Protein AF-A0A972WBD7-F1 (afdb_monomer)

Mean predicted aligned error: 11.57 Å

Structure (mmCIF, N/CA/C/O backbone):
data_AF-A0A972WBD7-F1
#
_entry.id   AF-A0A972WBD7-F1
#
loop_
_atom_site.group_PDB
_atom_site.id
_atom_site.type_symbol
_atom_site.label_atom_id
_atom_site.label_alt_id
_atom_site.label_comp_id
_atom_site.label_asym_id
_atom_site.label_entity_id
_atom_site.label_seq_id
_atom_site.pdbx_PDB_ins_code
_atom_site.Cartn_x
_atom_site.Cartn_y
_atom_site.Cartn_z
_atom_site.occupancy
_atom_site.B_iso_or_equiv
_atom_site.auth_seq_id
_atom_site.auth_comp_id
_atom_site.auth_asym_id
_atom_site.auth_atom_id
_atom_site.pdbx_PDB_model_num
ATOM 1 N N . MET A 1 1 ? -17.593 -68.466 -21.573 1.00 44.25 1 MET A N 1
ATOM 2 C CA . MET A 1 1 ? -18.290 -68.801 -20.316 1.00 44.25 1 MET A CA 1
ATOM 3 C C . MET A 1 1 ? -17.323 -68.584 -19.169 1.00 44.25 1 MET A C 1
ATOM 5 O O . MET A 1 1 ? -16.475 -69.438 -18.996 1.00 44.25 1 MET A O 1
ATOM 9 N N . THR A 1 2 ? -17.453 -67.473 -18.441 1.00 41.34 2 THR A N 1
ATOM 10 C CA . THR A 1 2 ? -17.248 -67.414 -16.982 1.00 41.34 2 THR A CA 1
ATOM 11 C C . THR A 1 2 ? -18.080 -66.230 -16.497 1.00 41.34 2 THR A C 1
ATOM 13 O O . THR A 1 2 ? -17.797 -65.086 -16.843 1.00 41.34 2 THR A O 1
ATOM 16 N N . GLN A 1 3 ? -19.178 -66.528 -15.808 1.00 42.25 3 GLN A N 1
ATOM 17 C CA . GLN A 1 3 ? -20.002 -65.556 -15.098 1.00 42.25 3 GLN A CA 1
ATOM 18 C C . GLN A 1 3 ? -19.322 -65.232 -13.765 1.00 42.25 3 GLN A C 1
ATOM 20 O O . GLN A 1 3 ? -18.952 -66.155 -13.048 1.00 42.25 3 GLN A O 1
ATOM 25 N N . HIS A 1 4 ? -19.247 -63.952 -13.405 1.00 43.34 4 HIS A N 1
ATOM 26 C CA . HIS A 1 4 ? -19.221 -63.528 -12.006 1.00 43.34 4 HIS A CA 1
ATOM 27 C C . HIS A 1 4 ? -20.187 -62.351 -11.827 1.00 43.34 4 HIS A C 1
ATOM 29 O O . HIS A 1 4 ? -19.895 -61.206 -12.151 1.00 43.34 4 HIS A O 1
ATOM 35 N N . GLN A 1 5 ? -21.383 -62.707 -11.361 1.00 42.31 5 GLN A N 1
ATOM 36 C CA . GLN A 1 5 ? -22.258 -61.912 -10.493 1.00 42.31 5 GLN A CA 1
ATOM 37 C C . GLN A 1 5 ? -21.513 -61.809 -9.142 1.00 42.31 5 GLN A C 1
ATOM 39 O O . GLN A 1 5 ? -20.904 -62.797 -8.737 1.00 42.31 5 GLN A O 1
ATOM 44 N N . THR A 1 6 ? -21.352 -60.674 -8.464 1.00 38.12 6 THR A N 1
ATOM 45 C CA . THR A 1 6 ? -22.307 -59.854 -7.684 1.00 38.12 6 THR A CA 1
ATOM 46 C C . THR A 1 6 ? -21.379 -58.858 -6.945 1.00 38.12 6 THR A C 1
ATOM 48 O O . THR A 1 6 ? -20.263 -59.242 -6.613 1.00 38.12 6 THR A O 1
ATOM 51 N N . GLU A 1 7 ? -21.672 -57.569 -6.768 1.00 36.94 7 GLU A N 1
ATOM 52 C CA . GLU A 1 7 ? -22.294 -57.068 -5.534 1.00 36.94 7 GLU A CA 1
ATOM 53 C C . GLU A 1 7 ? -22.587 -55.564 -5.664 1.00 36.94 7 GLU A C 1
ATOM 55 O O . GLU A 1 7 ? -21.725 -54.759 -6.017 1.00 36.94 7 GLU A O 1
ATOM 60 N N . PHE A 1 8 ? -23.843 -55.208 -5.408 1.00 35.88 8 PHE A N 1
ATOM 61 C CA . PHE A 1 8 ? -24.352 -53.847 -5.309 1.00 35.88 8 PHE A CA 1
ATOM 62 C C . PHE A 1 8 ? -24.273 -53.446 -3.835 1.00 35.88 8 PHE A C 1
ATOM 64 O O . PHE A 1 8 ? -24.864 -54.124 -2.995 1.00 35.88 8 PHE A O 1
ATOM 71 N N . LYS A 1 9 ? -23.567 -52.359 -3.513 1.00 41.53 9 LYS A N 1
ATOM 72 C CA . LYS A 1 9 ? -23.542 -51.784 -2.163 1.00 41.53 9 LYS A CA 1
ATOM 73 C C . LYS A 1 9 ? -24.051 -50.340 -2.242 1.00 41.53 9 LYS A C 1
ATOM 75 O O . LYS A 1 9 ? -23.391 -49.527 -2.887 1.00 41.53 9 LYS A O 1
ATOM 80 N N . PRO A 1 10 ? -25.218 -50.010 -1.663 1.00 48.84 10 PRO A N 1
ATOM 81 C CA . PRO A 1 10 ? -25.678 -48.637 -1.565 1.00 48.84 10 PRO A CA 1
ATOM 82 C C . PRO A 1 10 ? -25.200 -48.067 -0.231 1.00 48.84 10 PRO A C 1
ATOM 84 O O . PRO A 1 10 ? -25.559 -48.585 0.823 1.00 48.84 10 PRO A O 1
ATOM 87 N N . GLU A 1 11 ? -24.413 -47.001 -0.262 1.00 41.69 11 GLU A N 1
ATOM 88 C CA . GLU A 1 11 ? -24.203 -46.172 0.922 1.00 41.69 11 GLU A CA 1
ATOM 89 C C . GLU A 1 11 ? -24.468 -44.718 0.525 1.00 41.69 11 GLU A C 1
ATOM 91 O O . GLU A 1 11 ? -23.654 -44.048 -0.108 1.00 41.69 11 GLU A O 1
ATOM 96 N N . ASP A 1 12 ? -25.690 -44.287 0.853 1.00 47.59 12 ASP A N 1
ATOM 97 C CA . ASP A 1 12 ? -26.100 -42.894 0.993 1.00 47.59 12 ASP A CA 1
ATOM 98 C C . ASP A 1 12 ? -25.195 -42.221 2.039 1.00 47.59 12 ASP A C 1
ATOM 100 O O . ASP A 1 12 ? -25.548 -42.097 3.212 1.00 47.59 12 ASP A O 1
ATOM 104 N N . GLU A 1 13 ? -24.025 -41.742 1.629 1.00 38.56 13 GLU A N 1
ATOM 105 C CA . GLU A 1 13 ? -23.391 -40.636 2.333 1.00 38.56 13 GLU A CA 1
ATOM 106 C C . GLU A 1 13 ? -23.961 -39.347 1.756 1.00 38.56 13 GLU A C 1
ATOM 108 O O . GLU A 1 13 ? -23.451 -38.762 0.798 1.00 38.56 13 GLU A O 1
ATOM 113 N N . LYS A 1 14 ? -25.053 -38.886 2.377 1.00 42.69 14 LYS A N 1
ATOM 114 C CA . LYS A 1 14 ? -25.378 -37.464 2.374 1.00 42.69 14 LYS A CA 1
ATOM 115 C C . LYS A 1 14 ? -24.150 -36.744 2.913 1.00 42.69 14 LYS A C 1
ATOM 117 O O . LYS A 1 14 ? -23.955 -36.670 4.125 1.00 42.69 14 LYS A O 1
ATOM 122 N N . GLN A 1 15 ? -23.329 -36.239 1.998 1.00 39.22 15 GLN A N 1
ATOM 123 C CA . GLN A 1 15 ? -22.343 -35.217 2.286 1.00 39.22 15 GLN A CA 1
ATOM 124 C C . GLN A 1 15 ? -23.125 -34.078 2.920 1.00 39.22 15 GLN A C 1
ATOM 126 O O . GLN A 1 15 ? -23.837 -33.339 2.243 1.00 39.22 15 GLN A O 1
ATOM 131 N N . GLY A 1 16 ? -23.084 -34.022 4.251 1.00 36.12 16 GLY A N 1
ATOM 132 C CA . GLY A 1 16 ? -23.535 -32.863 4.982 1.00 36.12 16 GLY A CA 1
ATOM 133 C C . GLY A 1 16 ? -22.770 -31.700 4.389 1.00 36.12 16 GLY A C 1
ATOM 134 O O . GLY A 1 16 ? -21.545 -31.649 4.514 1.00 36.12 16 GLY A O 1
ATOM 135 N N . GLU A 1 17 ? -23.489 -30.825 3.688 1.00 39.53 17 GLU A N 1
ATOM 136 C CA . GLU A 1 17 ? -23.027 -29.488 3.377 1.00 39.53 17 GLU A CA 1
ATOM 137 C C . GLU A 1 17 ? -22.545 -28.915 4.703 1.00 39.53 17 GLU A C 1
ATOM 139 O O . GLU A 1 17 ? -23.315 -28.524 5.581 1.00 39.53 17 GLU A O 1
ATOM 144 N N . THR A 1 18 ? -21.231 -28.963 4.885 1.00 37.19 18 THR A N 1
ATOM 145 C CA . THR A 1 18 ? -20.557 -28.169 5.882 1.00 37.19 18 THR A CA 1
ATOM 146 C C . THR A 1 18 ? -20.808 -26.765 5.395 1.00 37.19 18 THR A C 1
ATOM 148 O O . THR A 1 18 ? -20.137 -26.291 4.482 1.00 37.19 18 THR A O 1
ATOM 151 N N . THR A 1 19 ? -21.853 -26.142 5.943 1.00 42.09 19 THR A N 1
ATOM 152 C CA . THR A 1 19 ? -22.032 -24.699 5.949 1.00 42.09 19 THR A CA 1
ATOM 153 C C . THR A 1 19 ? -20.642 -24.135 6.158 1.00 42.09 19 THR A C 1
ATOM 155 O O . THR A 1 19 ? -20.090 -24.281 7.251 1.00 42.09 19 THR A O 1
ATOM 158 N N . GLN A 1 20 ? -20.021 -23.625 5.090 1.00 42.97 20 GLN A N 1
ATOM 159 C CA . GLN A 1 20 ? -18.710 -23.017 5.191 1.00 42.97 20 GLN A CA 1
ATOM 160 C C . GLN A 1 20 ? -18.927 -21.810 6.087 1.00 42.97 20 GLN A C 1
ATOM 162 O O . GLN A 1 20 ? -19.393 -20.759 5.650 1.00 42.97 20 GLN A O 1
ATOM 167 N N . LEU A 1 21 ? -18.669 -22.008 7.379 1.00 43.66 21 LEU A N 1
ATOM 168 C CA . LEU A 1 21 ? -18.475 -20.947 8.338 1.00 43.66 21 LEU A CA 1
ATOM 169 C C . LEU A 1 21 ? -17.411 -20.076 7.693 1.00 43.66 21 LEU A C 1
ATOM 171 O O . LEU A 1 21 ? -16.262 -20.503 7.577 1.00 43.66 21 LEU A O 1
ATOM 175 N N . VAL A 1 22 ? -17.821 -18.911 7.189 1.00 41.97 22 VAL A N 1
ATOM 176 C CA . VAL A 1 22 ? -16.901 -17.912 6.651 1.00 41.97 22 VAL A CA 1
ATOM 177 C C . VAL A 1 22 ? -15.762 -17.805 7.666 1.00 41.97 22 VAL A C 1
ATOM 179 O O . VAL A 1 22 ? -16.042 -17.498 8.831 1.00 41.97 22 VAL A O 1
ATOM 182 N N . PRO A 1 23 ? -14.508 -18.136 7.298 1.00 52.88 23 PRO A N 1
ATOM 183 C CA . PRO A 1 23 ? -13.434 -18.174 8.270 1.00 52.88 23 PRO A CA 1
ATOM 184 C C . PRO A 1 23 ? -13.316 -16.790 8.896 1.00 52.88 23 PRO A C 1
ATOM 186 O O . PRO A 1 23 ? -13.097 -15.800 8.191 1.00 52.88 23 PRO A O 1
ATOM 189 N N . ARG A 1 24 ? -13.489 -16.705 10.219 1.00 57.41 24 ARG A N 1
ATOM 190 C CA . ARG A 1 24 ? -13.227 -15.469 10.954 1.00 57.41 24 ARG A CA 1
ATOM 191 C C . ARG A 1 24 ? -11.764 -15.128 10.707 1.00 57.41 24 ARG A C 1
ATOM 193 O O . ARG A 1 24 ? -10.882 -15.853 11.162 1.00 57.41 24 ARG A O 1
ATOM 200 N N . THR A 1 25 ? -11.516 -14.067 9.945 1.00 71.75 25 THR A N 1
ATOM 201 C CA . THR A 1 25 ? -10.144 -13.669 9.632 1.00 71.75 25 THR A CA 1
ATOM 202 C C . THR A 1 25 ? -9.472 -13.242 10.933 1.00 71.75 25 THR A C 1
ATOM 204 O O . THR A 1 25 ? -9.987 -12.379 11.645 1.00 71.75 25 THR A O 1
ATOM 207 N N . THR A 1 26 ? -8.364 -13.890 11.289 1.00 83.19 26 THR A N 1
ATOM 208 C CA . THR A 1 26 ? -7.633 -13.573 12.523 1.00 83.19 26 THR A CA 1
ATOM 209 C C . THR A 1 26 ? -6.671 -12.409 12.298 1.00 83.19 26 THR A C 1
ATOM 211 O O . THR A 1 26 ? -6.220 -12.178 11.175 1.00 83.19 26 THR A O 1
ATOM 214 N N . VAL A 1 27 ? -6.299 -11.699 13.367 1.00 85.44 27 VAL A N 1
ATOM 215 C CA . VAL A 1 27 ? -5.279 -10.633 13.312 1.00 85.44 27 VAL A CA 1
ATOM 216 C C . VAL A 1 27 ? -3.980 -11.152 12.679 1.00 85.44 27 VAL A C 1
ATOM 218 O O . VAL A 1 27 ? -3.426 -10.510 11.791 1.00 85.44 27 VAL A O 1
ATOM 221 N N . THR A 1 28 ? -3.565 -12.375 13.014 1.00 87.94 28 THR A N 1
ATOM 222 C CA . THR A 1 28 ? -2.415 -13.049 12.393 1.00 87.94 28 THR A CA 1
ATOM 223 C C . THR A 1 28 ? -2.556 -13.202 10.878 1.00 87.94 28 THR A C 1
ATOM 225 O O . THR A 1 28 ? -1.600 -12.961 10.139 1.00 87.94 28 THR A O 1
ATOM 228 N N . GLN A 1 29 ? -3.740 -13.572 10.380 1.00 90.56 29 GLN A N 1
ATOM 229 C CA . GLN A 1 29 ? -3.987 -13.681 8.939 1.00 90.56 29 GLN A CA 1
ATOM 230 C C . GLN A 1 29 ? -3.945 -12.313 8.247 1.00 90.56 29 GLN A C 1
ATOM 232 O O . GLN A 1 29 ? -3.382 -12.212 7.156 1.00 90.56 29 GLN A O 1
ATOM 237 N N . ILE A 1 30 ? -4.478 -11.264 8.882 1.00 91.88 30 ILE A N 1
ATOM 238 C CA . ILE A 1 30 ? -4.402 -9.881 8.383 1.00 91.88 30 ILE A CA 1
ATOM 239 C C . ILE A 1 30 ? -2.934 -9.447 8.271 1.00 91.88 30 ILE A C 1
ATOM 241 O O . ILE A 1 30 ? -2.481 -9.068 7.189 1.00 91.88 30 ILE A O 1
ATOM 245 N N . CYS A 1 31 ? -2.157 -9.602 9.345 1.00 92.25 31 CYS A N 1
ATOM 246 C CA . CYS A 1 31 ? -0.732 -9.270 9.377 1.00 92.25 31 CYS A CA 1
ATOM 247 C C . CYS A 1 31 ? 0.081 -10.082 8.353 1.00 92.25 31 CYS A C 1
ATOM 249 O O . CYS A 1 31 ? 1.002 -9.561 7.719 1.00 92.25 31 CYS A O 1
ATOM 251 N N . ALA A 1 32 ? -0.250 -11.361 8.151 1.00 94.06 32 ALA A N 1
ATOM 252 C CA . ALA A 1 32 ? 0.386 -12.195 7.133 1.00 94.06 32 ALA A CA 1
ATOM 253 C C . ALA A 1 32 ? 0.080 -11.707 5.707 1.00 94.06 32 ALA A C 1
ATOM 255 O O . ALA A 1 32 ? 0.994 -11.618 4.885 1.00 94.06 32 ALA A O 1
ATOM 256 N N . ARG A 1 33 ? -1.176 -11.341 5.415 1.00 95.31 33 ARG A N 1
ATOM 257 C CA . ARG A 1 33 ? -1.566 -10.781 4.110 1.00 95.31 33 ARG A CA 1
ATOM 258 C C . ARG A 1 33 ? -0.892 -9.442 3.842 1.00 95.31 33 ARG A C 1
ATOM 260 O O . ARG A 1 33 ? -0.374 -9.257 2.745 1.00 95.31 33 ARG A O 1
ATOM 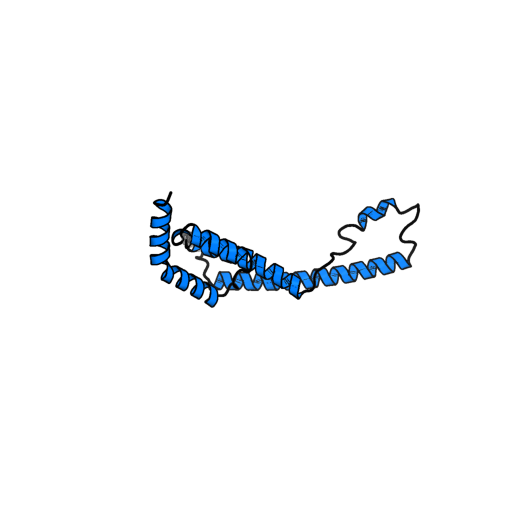267 N N . ARG A 1 34 ? -0.820 -8.564 4.846 1.00 96.06 34 ARG A N 1
ATOM 268 C CA . ARG A 1 34 ? -0.091 -7.290 4.776 1.00 96.06 34 ARG A CA 1
ATOM 269 C C . ARG A 1 34 ? 1.379 -7.504 4.409 1.00 96.06 34 ARG A C 1
ATOM 271 O O . ARG A 1 34 ? 1.858 -6.923 3.441 1.00 96.06 34 ARG A O 1
ATOM 278 N N . ARG A 1 35 ? 2.082 -8.409 5.103 1.00 97.00 35 ARG A N 1
ATOM 279 C CA . ARG A 1 35 ? 3.477 -8.761 4.765 1.00 97.00 35 ARG A CA 1
ATOM 280 C C . ARG A 1 35 ? 3.619 -9.296 3.341 1.00 97.00 35 ARG A C 1
ATOM 282 O O . ARG A 1 35 ? 4.536 -8.896 2.630 1.00 97.00 35 ARG A O 1
ATOM 289 N N . ASN A 1 36 ? 2.712 -10.174 2.915 1.00 97.62 36 ASN A N 1
ATOM 290 C CA . ASN A 1 36 ? 2.733 -10.712 1.557 1.00 97.62 36 ASN A CA 1
ATOM 291 C C . ASN A 1 36 ? 2.510 -9.618 0.499 1.00 97.62 36 ASN A C 1
ATOM 293 O O . ASN A 1 36 ? 3.202 -9.602 -0.513 1.00 97.62 36 ASN A O 1
ATOM 297 N N . ALA A 1 37 ? 1.591 -8.681 0.744 1.00 97.88 37 ALA A N 1
ATOM 298 C CA . ALA A 1 37 ? 1.360 -7.548 -0.147 1.00 97.88 37 ALA A CA 1
ATOM 299 C C . ALA A 1 37 ? 2.633 -6.705 -0.319 1.00 97.88 37 ALA A C 1
ATOM 301 O O . ALA A 1 37 ? 3.040 -6.442 -1.448 1.00 97.88 37 ALA A O 1
ATOM 302 N N . LEU A 1 38 ? 3.320 -6.358 0.775 1.00 97.75 38 LEU A N 1
ATOM 303 C CA . LEU A 1 38 ? 4.574 -5.596 0.709 1.00 97.75 38 LEU A CA 1
ATOM 304 C C . LEU A 1 38 ? 5.684 -6.354 -0.030 1.00 97.75 38 LEU A C 1
ATOM 306 O O . LEU A 1 38 ? 6.370 -5.769 -0.864 1.00 97.75 38 LEU A O 1
ATOM 310 N N . ALA A 1 39 ? 5.810 -7.664 0.191 1.00 97.88 39 ALA A N 1
ATOM 311 C CA . ALA A 1 39 ? 6.760 -8.489 -0.555 1.00 97.88 39 ALA A CA 1
ATOM 312 C C . ALA A 1 39 ? 6.448 -8.533 -2.065 1.00 97.88 39 ALA A C 1
ATOM 314 O O . ALA A 1 39 ? 7.354 -8.630 -2.893 1.00 97.88 3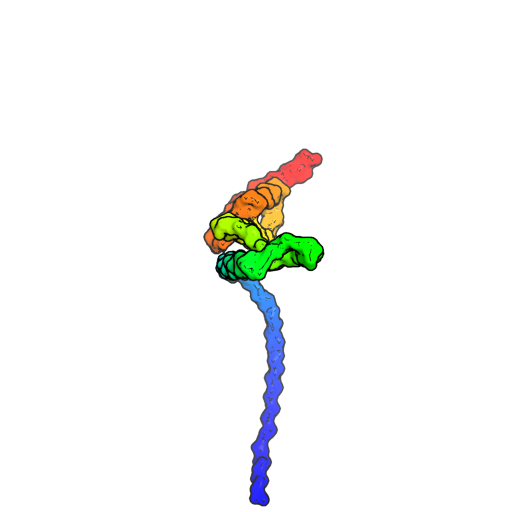9 ALA A O 1
ATOM 315 N N . LEU A 1 40 ? 5.169 -8.469 -2.451 1.00 98.44 40 LEU A N 1
ATOM 316 C CA . LEU A 1 40 ? 4.765 -8.379 -3.856 1.00 98.44 40 LEU A CA 1
ATOM 317 C C . LEU A 1 40 ? 5.065 -7.000 -4.454 1.00 98.44 40 LEU A C 1
ATOM 319 O O . LEU A 1 40 ? 5.499 -6.941 -5.602 1.00 98.44 40 LEU A O 1
ATOM 323 N N . TYR A 1 41 ? 4.902 -5.915 -3.692 1.00 98.00 41 TYR A N 1
ATOM 324 C CA . TYR A 1 41 ? 5.315 -4.576 -4.126 1.00 98.00 41 TYR A CA 1
ATOM 325 C C . TYR A 1 41 ? 6.819 -4.497 -4.388 1.00 98.00 41 TYR A C 1
ATOM 327 O O . TYR A 1 41 ? 7.226 -3.961 -5.416 1.00 98.00 41 TYR A O 1
ATOM 335 N N . GLU A 1 42 ? 7.639 -5.081 -3.516 1.00 97.12 42 GLU A N 1
ATOM 336 C CA . GLU A 1 42 ? 9.090 -5.138 -3.710 1.00 97.12 42 GLU A CA 1
ATOM 337 C C . GLU A 1 42 ? 9.455 -5.895 -4.998 1.00 97.12 42 GLU A C 1
ATOM 339 O O . GLU A 1 42 ? 10.202 -5.391 -5.836 1.00 97.12 42 GLU A O 1
ATOM 344 N N . LYS A 1 43 ? 8.845 -7.065 -5.227 1.00 97.88 43 LYS A N 1
ATOM 345 C CA . LYS A 1 43 ? 9.026 -7.825 -6.477 1.00 97.88 43 LYS A CA 1
ATOM 346 C C . LYS A 1 43 ? 8.582 -7.037 -7.709 1.00 97.88 43 LYS A C 1
ATOM 348 O O . LYS A 1 43 ? 9.256 -7.080 -8.738 1.00 97.88 43 LYS A O 1
ATOM 353 N N . ALA A 1 44 ? 7.456 -6.332 -7.616 1.00 96.81 44 ALA A N 1
ATOM 354 C CA . ALA A 1 44 ? 6.956 -5.491 -8.696 1.00 96.81 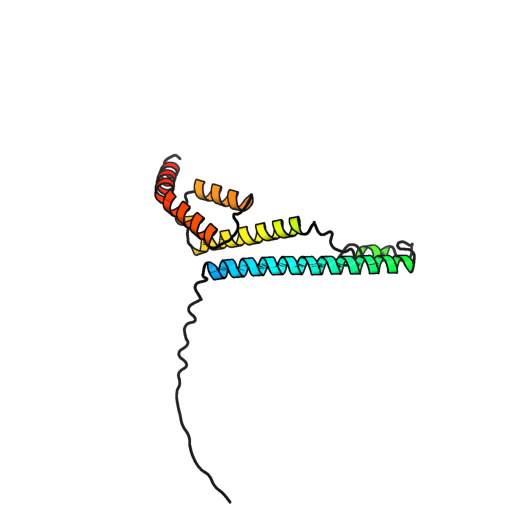44 ALA A CA 1
ATOM 355 C C . ALA A 1 44 ? 7.938 -4.357 -9.011 1.00 96.81 44 ALA A C 1
ATOM 357 O O . ALA A 1 44 ? 8.207 -4.105 -10.182 1.00 96.81 44 ALA A O 1
ATOM 358 N N . TYR A 1 45 ? 8.527 -3.730 -7.989 1.00 96.44 45 TYR A N 1
ATOM 359 C CA . TYR A 1 45 ? 9.548 -2.704 -8.174 1.00 96.44 45 TYR A CA 1
ATOM 360 C C . TYR A 1 45 ? 10.731 -3.235 -8.981 1.00 96.44 45 TYR A C 1
ATOM 362 O O . TYR A 1 45 ? 11.073 -2.659 -10.012 1.00 96.44 45 TYR A O 1
ATOM 370 N N . THR A 1 46 ? 11.309 -4.368 -8.568 1.00 95.62 46 THR A N 1
ATOM 371 C CA . THR A 1 46 ? 12.431 -4.987 -9.288 1.00 95.62 46 THR A CA 1
ATOM 372 C C . THR A 1 46 ? 12.061 -5.317 -10.733 1.00 95.62 46 THR A C 1
ATOM 374 O O . THR A 1 46 ? 12.846 -5.066 -11.642 1.00 95.62 46 THR A O 1
ATOM 377 N N . ALA A 1 47 ? 10.858 -5.844 -10.974 1.00 96.19 47 ALA A N 1
ATOM 378 C CA . ALA A 1 47 ? 10.404 -6.163 -12.324 1.00 96.19 47 ALA A CA 1
ATOM 379 C C . ALA A 1 47 ? 10.258 -4.911 -13.208 1.00 96.19 47 ALA A C 1
ATOM 381 O O . ALA A 1 47 ? 10.655 -4.933 -14.375 1.00 96.19 47 ALA A O 1
ATOM 382 N N . ILE A 1 48 ? 9.720 -3.814 -12.665 1.00 94.06 48 ILE A N 1
ATOM 383 C CA . ILE A 1 48 ? 9.589 -2.553 -13.405 1.00 94.06 48 ILE A CA 1
ATOM 384 C C . ILE A 1 48 ? 10.969 -1.934 -13.654 1.00 94.06 48 ILE A C 1
ATOM 386 O O . ILE A 1 48 ? 11.212 -1.435 -14.750 1.00 94.06 4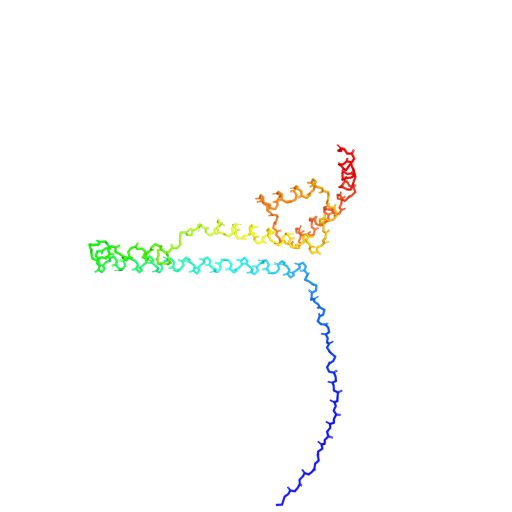8 ILE A O 1
ATOM 390 N N . ASP A 1 49 ? 11.888 -1.993 -12.689 1.00 93.44 49 ASP A N 1
ATOM 391 C CA . ASP A 1 49 ? 13.246 -1.470 -12.855 1.00 93.44 49 ASP A CA 1
ATOM 392 C C . ASP A 1 49 ? 14.019 -2.227 -13.945 1.00 93.44 49 ASP A C 1
ATOM 394 O O . ASP A 1 49 ? 14.551 -1.613 -14.872 1.00 93.44 49 ASP A O 1
ATOM 398 N N . LEU A 1 50 ? 13.969 -3.562 -13.925 1.00 94.25 50 LEU A N 1
ATOM 399 C CA . LEU A 1 50 ? 14.549 -4.399 -14.980 1.00 94.25 50 LEU A CA 1
ATOM 400 C C . LEU A 1 50 ? 13.938 -4.101 -16.354 1.00 94.25 50 LEU A C 1
ATOM 402 O O . LEU A 1 50 ? 14.665 -3.970 -17.339 1.00 94.25 50 LEU A O 1
ATOM 406 N N . SER A 1 51 ? 12.613 -3.949 -16.420 1.00 93.31 51 SER A N 1
ATOM 407 C CA . SER A 1 51 ? 11.917 -3.556 -17.649 1.00 93.31 51 SER A CA 1
ATOM 408 C C . SER A 1 51 ? 12.413 -2.200 -18.163 1.00 93.31 51 SER A C 1
ATOM 410 O O . SER A 1 51 ? 12.755 -2.059 -19.335 1.00 93.31 51 SER A O 1
ATOM 412 N N . ASN A 1 52 ? 12.548 -1.210 -17.279 1.00 90.50 52 ASN A N 1
ATOM 413 C CA . ASN A 1 52 ? 13.043 0.118 -17.632 1.00 90.50 52 ASN A CA 1
ATOM 414 C C . ASN A 1 52 ? 14.492 0.099 -18.132 1.00 90.50 52 ASN A C 1
ATOM 416 O O . ASN A 1 52 ? 14.831 0.862 -19.037 1.00 90.50 52 ASN A O 1
ATOM 420 N N . ILE A 1 53 ? 15.350 -0.743 -17.552 1.00 91.56 53 ILE A N 1
ATOM 421 C CA . ILE A 1 53 ? 16.724 -0.940 -18.031 1.00 91.56 53 ILE A CA 1
ATOM 422 C C . ILE A 1 53 ? 16.694 -1.490 -19.460 1.00 91.56 53 ILE A C 1
ATOM 424 O O . ILE A 1 53 ? 17.281 -0.882 -20.354 1.00 91.56 53 ILE A O 1
ATOM 428 N N . ALA A 1 54 ? 15.934 -2.562 -19.698 1.00 93.38 54 ALA A N 1
ATOM 429 C CA . ALA A 1 54 ? 15.813 -3.171 -21.021 1.00 93.38 54 ALA A CA 1
ATOM 430 C C . ALA A 1 54 ? 15.252 -2.196 -22.073 1.00 93.38 54 ALA A C 1
ATOM 432 O O . ALA A 1 54 ? 15.762 -2.133 -23.191 1.00 93.38 54 ALA A O 1
ATOM 433 N N . LEU A 1 55 ? 14.247 -1.390 -21.713 1.00 91.06 55 LEU A N 1
ATOM 434 C CA . LEU A 1 5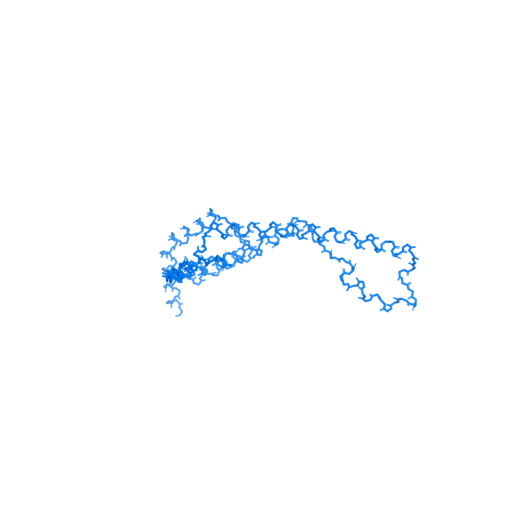5 ? 13.682 -0.361 -22.592 1.00 91.06 55 LEU A CA 1
ATOM 435 C C . LEU A 1 55 ? 14.709 0.720 -22.948 1.00 91.06 55 LEU A C 1
ATOM 437 O O . LEU A 1 55 ? 14.804 1.123 -24.107 1.00 91.06 55 LEU A O 1
ATOM 441 N N . ARG A 1 56 ? 15.516 1.172 -21.979 1.00 88.81 56 ARG A N 1
ATOM 442 C CA . ARG A 1 56 ? 16.584 2.152 -22.232 1.00 88.81 56 ARG A CA 1
ATOM 443 C C . ARG A 1 56 ? 17.663 1.592 -23.146 1.00 88.81 56 ARG A C 1
ATOM 445 O O . ARG A 1 56 ? 18.143 2.319 -24.011 1.00 88.81 56 ARG A O 1
ATOM 452 N N . ASP A 1 57 ? 18.049 0.336 -22.964 1.00 92.00 57 ASP A N 1
ATOM 453 C CA . ASP A 1 57 ? 19.065 -0.287 -23.810 1.00 92.00 57 ASP A CA 1
ATOM 454 C C . ASP A 1 57 ? 18.542 -0.498 -25.235 1.00 92.00 57 ASP A C 1
ATOM 456 O O . ASP A 1 57 ? 19.208 -0.106 -26.190 1.00 92.00 57 ASP A O 1
ATOM 460 N N . ALA A 1 58 ? 17.297 -0.955 -25.392 1.00 91.12 58 ALA A N 1
ATOM 461 C CA . ALA A 1 58 ? 16.641 -1.019 -26.697 1.00 91.12 58 ALA A CA 1
ATOM 462 C C . ALA A 1 58 ? 16.555 0.361 -27.378 1.00 91.12 58 ALA A C 1
ATOM 464 O O . ALA A 1 58 ? 16.803 0.478 -28.578 1.00 91.12 58 ALA A O 1
ATOM 465 N N . ALA A 1 59 ? 16.251 1.422 -26.621 1.00 87.31 59 ALA A N 1
ATOM 466 C CA . ALA A 1 59 ? 16.201 2.785 -27.147 1.00 87.31 59 ALA A CA 1
ATOM 467 C C . ALA A 1 59 ? 17.576 3.284 -27.625 1.00 87.31 59 ALA A C 1
ATOM 469 O O . ALA A 1 59 ? 17.654 3.938 -28.668 1.00 87.31 59 ALA A O 1
ATOM 470 N N . LYS A 1 60 ? 18.660 2.954 -26.907 1.00 89.25 60 LYS A N 1
ATOM 471 C CA . LYS A 1 60 ? 20.036 3.274 -27.329 1.00 89.25 60 LYS A CA 1
ATOM 472 C C . LYS A 1 60 ? 20.400 2.564 -28.631 1.00 89.25 60 LYS A C 1
ATOM 474 O O . LYS A 1 60 ? 20.906 3.213 -29.542 1.00 89.25 60 LYS A O 1
ATOM 479 N N . GLU A 1 61 ? 20.105 1.270 -28.741 1.00 92.69 61 GLU A N 1
ATOM 480 C CA . GLU A 1 61 ? 20.369 0.498 -29.963 1.00 92.69 61 GLU A CA 1
ATOM 481 C C . GLU A 1 61 ? 19.549 1.023 -31.150 1.00 92.69 61 GLU A C 1
ATOM 483 O O . GLU A 1 61 ? 20.074 1.218 -32.247 1.00 92.69 61 GLU A O 1
ATOM 488 N N . ALA A 1 62 ? 18.274 1.358 -30.929 1.00 88.56 62 ALA A N 1
ATOM 489 C CA . ALA A 1 62 ? 17.431 1.970 -31.953 1.00 88.56 62 ALA A CA 1
ATOM 490 C C . ALA A 1 62 ? 17.976 3.334 -32.418 1.00 88.56 62 ALA A C 1
ATOM 492 O O . ALA A 1 62 ? 17.945 3.640 -33.610 1.00 88.56 62 ALA A O 1
ATOM 493 N N . GLN A 1 63 ? 18.508 4.142 -31.495 1.00 86.19 63 GLN A N 1
ATOM 494 C CA . GLN A 1 63 ? 19.172 5.407 -31.814 1.00 86.19 63 GLN A CA 1
ATOM 495 C C . GLN A 1 63 ? 20.500 5.205 -32.563 1.00 86.19 63 GLN A C 1
ATOM 497 O O . GLN A 1 63 ? 20.852 6.031 -33.405 1.00 86.19 63 GLN A O 1
ATOM 502 N N . ALA A 1 64 ? 21.237 4.130 -32.283 1.00 90.94 64 ALA A N 1
ATOM 503 C CA . ALA A 1 64 ? 22.452 3.789 -33.018 1.00 90.94 64 ALA A CA 1
ATOM 504 C C . ALA A 1 64 ? 22.148 3.324 -34.455 1.00 90.94 64 ALA A C 1
ATOM 506 O O . ALA A 1 64 ? 22.923 3.602 -35.370 1.00 90.94 64 ALA A O 1
ATOM 507 N N . ALA A 1 65 ? 21.005 2.667 -34.669 1.00 91.75 65 ALA A N 1
ATOM 508 C CA . ALA A 1 65 ? 20.577 2.189 -35.982 1.00 91.75 65 ALA A CA 1
ATOM 509 C C . ALA A 1 65 ? 20.151 3.314 -36.947 1.00 91.75 65 ALA A C 1
ATOM 511 O O . ALA A 1 65 ? 20.194 3.131 -38.165 1.00 91.75 65 ALA A O 1
ATOM 512 N N . GLY A 1 66 ? 19.738 4.479 -36.441 1.00 86.62 66 GLY A N 1
ATOM 513 C CA . GLY A 1 66 ? 19.318 5.587 -37.294 1.00 86.62 66 GLY A CA 1
ATOM 514 C C . GLY A 1 66 ? 18.832 6.823 -36.538 1.00 86.62 66 GLY A C 1
ATOM 515 O O . GLY A 1 66 ? 18.700 6.818 -35.314 1.00 86.62 66 GLY A O 1
ATOM 516 N N . PRO A 1 67 ? 18.547 7.921 -37.262 1.00 79.00 67 PRO A N 1
ATOM 517 C CA . PRO A 1 67 ? 18.131 9.168 -36.644 1.00 79.00 67 PRO A CA 1
ATOM 518 C C . PRO A 1 67 ? 16.812 8.994 -35.894 1.00 79.00 67 PRO A C 1
ATOM 520 O O . PRO A 1 67 ? 15.786 8.607 -36.460 1.00 79.00 67 PRO A O 1
ATOM 523 N N . VAL A 1 68 ? 16.845 9.369 -34.615 1.00 75.19 68 VAL A N 1
ATOM 524 C CA . VAL A 1 68 ? 15.688 9.381 -33.718 1.00 75.19 68 VAL A CA 1
ATOM 525 C C . VAL A 1 68 ? 14.554 10.188 -34.370 1.00 75.19 68 VAL A C 1
ATOM 527 O O . VAL A 1 68 ? 13.473 9.661 -34.622 1.00 75.19 68 VAL A O 1
ATOM 530 N N . VAL A 1 69 ? 14.798 11.431 -34.777 1.00 81.81 69 VAL A N 1
ATOM 531 C CA . VAL A 1 69 ? 13.769 12.250 -35.435 1.00 81.81 69 VAL A CA 1
ATOM 532 C C . VAL A 1 69 ? 14.166 12.578 -36.867 1.00 81.81 69 VAL A C 1
ATOM 534 O O . VAL A 1 69 ? 15.276 13.025 -37.146 1.00 81.81 69 VAL A O 1
ATOM 537 N N . SER A 1 70 ? 13.225 12.375 -37.780 1.00 84.31 70 SER A N 1
ATOM 538 C CA . SER A 1 70 ? 13.311 12.723 -39.189 1.00 84.31 70 SER A CA 1
ATOM 539 C C . SER A 1 70 ? 11.930 13.105 -39.723 1.00 84.31 70 SER A C 1
ATOM 541 O O . SER A 1 70 ? 10.891 12.776 -39.145 1.00 84.31 70 SER A O 1
ATOM 543 N N . ARG A 1 71 ? 11.903 13.722 -40.909 1.00 88.50 71 ARG A N 1
ATOM 544 C CA . ARG A 1 71 ? 10.649 14.000 -41.628 1.00 88.50 71 ARG A CA 1
ATOM 545 C C . ARG A 1 71 ? 9.805 12.747 -41.891 1.00 88.50 71 ARG A C 1
ATOM 547 O O . ARG A 1 71 ? 8.601 12.871 -42.065 1.00 88.50 71 ARG A O 1
ATOM 554 N N . PHE A 1 72 ? 10.415 11.561 -41.900 1.00 85.69 72 PHE A N 1
ATOM 555 C CA . PHE A 1 72 ? 9.755 10.303 -42.243 1.00 85.69 72 PHE A CA 1
ATOM 556 C C . PHE A 1 72 ? 9.209 9.526 -41.040 1.00 85.69 72 PHE A C 1
ATOM 558 O O . PHE A 1 72 ? 8.422 8.617 -41.248 1.00 85.69 72 PHE A O 1
ATOM 565 N N . ASN A 1 73 ? 9.605 9.855 -39.805 1.00 83.38 73 ASN A N 1
ATOM 566 C CA . ASN A 1 73 ? 9.216 9.097 -38.602 1.00 83.38 73 ASN A CA 1
ATOM 567 C C . ASN A 1 73 ? 8.674 9.975 -37.460 1.00 83.38 73 ASN A C 1
ATOM 569 O O . ASN A 1 73 ? 8.457 9.494 -36.354 1.00 83.38 73 ASN A O 1
ATOM 573 N N . HIS A 1 74 ? 8.427 11.264 -37.706 1.00 81.00 74 HIS A N 1
ATOM 574 C CA . HIS A 1 74 ? 7.847 12.162 -36.703 1.00 81.00 74 HIS A CA 1
ATOM 575 C C . HIS A 1 74 ? 6.459 11.703 -36.217 1.00 81.00 74 HIS A C 1
ATOM 577 O O . HIS A 1 74 ? 6.096 11.964 -35.075 1.00 81.00 74 HIS A O 1
ATOM 583 N N . HIS A 1 75 ? 5.703 10.987 -37.055 1.00 82.25 75 HIS A N 1
ATOM 584 C CA . HIS A 1 75 ? 4.361 10.504 -36.728 1.00 82.25 75 HIS A CA 1
ATOM 585 C C . HIS A 1 75 ? 4.339 9.304 -35.762 1.00 82.25 75 HIS A C 1
ATOM 587 O O . HIS A 1 75 ? 3.281 9.010 -35.222 1.00 82.25 75 HIS A O 1
ATOM 593 N N . THR A 1 76 ? 5.464 8.609 -35.535 1.00 75.12 76 THR A N 1
ATOM 594 C CA . THR A 1 76 ? 5.550 7.470 -34.591 1.00 75.12 76 THR A CA 1
ATOM 595 C C . THR A 1 76 ? 6.099 7.874 -33.220 1.00 75.12 76 THR A C 1
ATOM 597 O O . THR A 1 76 ? 6.230 7.044 -32.330 1.00 75.12 76 THR A O 1
ATOM 600 N N . ARG A 1 77 ? 6.437 9.156 -33.023 1.00 69.50 77 ARG A N 1
ATOM 601 C CA . ARG A 1 77 ? 6.927 9.719 -31.747 1.00 69.50 77 ARG A CA 1
ATOM 602 C C . ARG A 1 77 ? 5.824 9.982 -30.714 1.00 69.50 77 ARG A C 1
ATOM 604 O O . ARG A 1 77 ? 6.059 10.603 -29.688 1.00 69.50 77 ARG A O 1
ATOM 611 N N . GLY A 1 78 ? 4.594 9.574 -31.014 1.00 66.75 78 GLY A N 1
ATOM 612 C CA . GLY A 1 78 ? 3.544 9.427 -30.009 1.00 66.75 78 GLY A CA 1
ATOM 613 C C . GLY A 1 78 ? 3.600 8.063 -29.315 1.00 66.75 78 GLY A C 1
ATOM 614 O O . GLY A 1 78 ? 3.071 7.913 -28.220 1.00 66.75 78 GLY A O 1
ATOM 615 N N . ASP A 1 79 ? 4.254 7.077 -29.933 1.00 67.25 79 ASP A N 1
ATOM 616 C CA . ASP A 1 79 ? 4.221 5.688 -29.468 1.00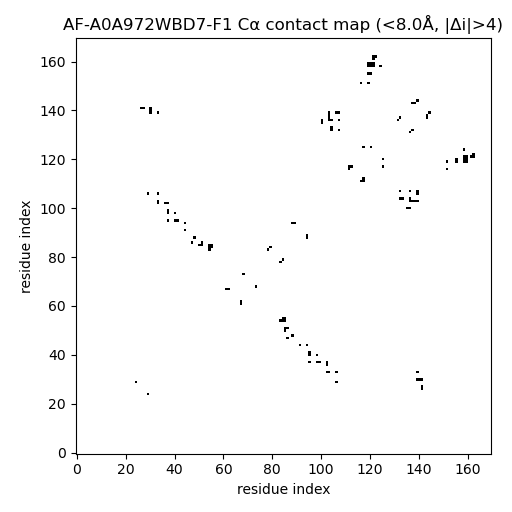 67.25 79 ASP A CA 1
ATOM 617 C C . ASP A 1 79 ? 5.303 5.410 -28.405 1.00 67.25 79 ASP A C 1
ATOM 619 O O . ASP A 1 79 ? 5.173 4.492 -27.595 1.00 67.25 79 ASP A O 1
ATOM 623 N N . ASP A 1 80 ? 6.370 6.218 -28.370 1.00 65.50 80 ASP A N 1
ATOM 624 C CA . ASP A 1 80 ? 7.415 6.183 -27.338 1.00 65.50 80 ASP A CA 1
ATOM 625 C C . ASP A 1 80 ? 7.000 6.898 -26.038 1.00 65.50 80 ASP A C 1
ATOM 627 O O . ASP A 1 80 ? 7.470 6.522 -24.962 1.00 65.50 80 ASP A O 1
ATOM 631 N N . VAL A 1 81 ? 6.066 7.856 -26.092 1.00 62.91 81 VAL A N 1
ATOM 632 C CA . VAL A 1 81 ? 5.458 8.508 -24.913 1.00 62.91 81 VAL A CA 1
ATOM 633 C C . VAL A 1 81 ? 4.362 7.633 -24.291 1.00 62.91 81 VAL A C 1
ATOM 635 O O . VAL A 1 81 ? 3.193 7.989 -24.195 1.00 62.91 81 VAL A O 1
ATOM 638 N N . GLY A 1 82 ? 4.751 6.440 -23.858 1.00 70.00 82 GLY A N 1
ATOM 639 C CA . GLY A 1 82 ? 3.842 5.469 -23.265 1.00 70.00 82 GLY A CA 1
ATOM 640 C C . GLY A 1 82 ? 4.597 4.324 -22.609 1.00 70.00 82 GLY A C 1
ATOM 641 O O . GLY A 1 82 ? 5.572 4.534 -21.891 1.00 70.00 82 GLY A O 1
ATOM 642 N N . TRP A 1 83 ? 4.172 3.091 -22.877 1.00 73.31 83 TRP A N 1
ATOM 643 C CA . TRP A 1 83 ? 4.778 1.898 -22.278 1.00 73.31 83 TRP A CA 1
ATOM 644 C C . TRP A 1 83 ? 6.222 1.631 -22.745 1.00 73.31 83 TRP A C 1
ATOM 646 O O . TRP A 1 83 ? 6.940 0.901 -22.068 1.00 73.31 83 TRP A O 1
ATOM 656 N N . LEU A 1 84 ? 6.665 2.218 -23.867 1.00 81.62 84 LEU A N 1
ATOM 657 C CA . LEU A 1 84 ? 8.032 2.067 -24.391 1.00 81.62 84 LEU A CA 1
ATOM 658 C C . LEU A 1 84 ? 9.036 3.061 -23.789 1.00 81.62 84 LEU A C 1
ATOM 660 O O . LEU A 1 84 ? 10.226 2.764 -23.734 1.00 81.62 84 LEU A O 1
ATOM 664 N N . GLY A 1 85 ? 8.573 4.220 -23.316 1.00 76.44 85 GLY A N 1
ATOM 665 C CA . GLY A 1 85 ? 9.428 5.261 -22.731 1.00 76.44 85 GLY A CA 1
ATOM 666 C C . GLY A 1 85 ? 9.972 4.913 -21.342 1.00 76.44 85 GLY A C 1
ATOM 667 O O . GLY A 1 85 ? 10.858 5.599 -20.830 1.00 76.44 85 GLY A O 1
ATOM 668 N N . GLY A 1 86 ? 9.463 3.833 -20.746 1.00 78.44 86 GLY A N 1
ATOM 669 C CA . GLY A 1 86 ? 9.781 3.415 -19.388 1.00 78.44 86 GLY A CA 1
ATOM 670 C C . GLY A 1 86 ? 9.128 4.307 -18.331 1.00 78.44 86 GLY A C 1
ATOM 671 O O . GLY A 1 86 ? 8.818 5.480 -18.540 1.00 78.44 86 GLY A O 1
ATOM 672 N N . ASN A 1 87 ? 8.921 3.740 -17.148 1.00 80.69 87 ASN A N 1
ATOM 673 C CA . ASN A 1 87 ? 8.375 4.466 -16.009 1.00 80.69 87 ASN A CA 1
ATOM 674 C C . ASN A 1 87 ? 9.500 5.170 -15.246 1.00 80.69 87 ASN A C 1
ATOM 676 O O . ASN A 1 87 ? 10.504 4.550 -14.890 1.00 80.69 87 ASN A O 1
ATOM 680 N N . LYS A 1 88 ? 9.323 6.449 -14.903 1.00 82.75 88 LYS A N 1
ATOM 681 C CA . LYS A 1 88 ? 10.208 7.107 -13.934 1.00 82.75 88 LYS A CA 1
ATOM 682 C C . LYS A 1 88 ? 9.849 6.627 -12.528 1.00 82.75 88 LYS A C 1
ATOM 684 O O . LYS A 1 88 ? 8.960 7.180 -11.886 1.00 82.75 88 LYS A O 1
ATOM 689 N N . LEU A 1 89 ? 10.535 5.586 -12.071 1.00 87.25 89 LEU A N 1
ATOM 690 C CA . LEU A 1 89 ? 10.375 5.077 -10.714 1.00 87.25 89 LEU A CA 1
ATOM 691 C C . LEU A 1 89 ? 11.026 6.022 -9.689 1.00 87.25 89 LEU A C 1
ATOM 693 O O . LEU A 1 89 ? 12.091 6.583 -9.967 1.00 87.25 89 LEU A O 1
ATOM 697 N N . PRO A 1 90 ? 10.420 6.196 -8.502 1.00 93.06 90 PRO A N 1
ATOM 698 C CA . PRO A 1 90 ? 11.125 6.753 -7.355 1.00 93.06 90 PRO A CA 1
ATOM 699 C C . PRO A 1 90 ? 12.192 5.769 -6.839 1.00 93.06 90 PRO A C 1
ATOM 701 O O . PRO A 1 90 ? 12.252 4.608 -7.253 1.00 93.06 90 PRO A O 1
ATOM 704 N N . GLU A 1 91 ? 13.032 6.228 -5.911 1.00 94.19 91 GLU A N 1
ATOM 705 C CA . GLU A 1 91 ? 13.935 5.348 -5.157 1.00 94.19 91 GLU A CA 1
ATOM 706 C C . GLU A 1 91 ? 13.135 4.256 -4.430 1.00 94.19 91 GLU A C 1
ATOM 708 O O . GLU A 1 91 ? 12.017 4.512 -3.970 1.00 94.19 91 GLU A O 1
ATOM 713 N N . LEU A 1 92 ? 13.715 3.055 -4.312 1.00 94.81 92 LEU A N 1
ATOM 714 C CA . LEU A 1 92 ? 13.069 1.895 -3.689 1.00 94.81 92 LEU A CA 1
ATOM 715 C C . LEU A 1 92 ? 12.502 2.229 -2.304 1.00 94.81 92 LEU A C 1
ATOM 717 O O . LEU A 1 92 ? 11.377 1.852 -1.998 1.00 94.81 92 LEU A O 1
ATOM 721 N N . GLU A 1 93 ? 13.246 2.981 -1.494 1.00 95.81 93 GLU A N 1
ATOM 722 C CA . GLU A 1 93 ? 12.815 3.392 -0.157 1.00 95.81 93 GLU A CA 1
ATOM 723 C C . GLU A 1 93 ? 11.496 4.180 -0.196 1.00 95.81 93 GLU A C 1
ATOM 725 O O . GLU A 1 93 ? 10.521 3.780 0.436 1.00 95.81 93 GLU A O 1
ATOM 730 N N . LYS A 1 94 ? 11.415 5.226 -1.027 1.00 96.06 94 LYS A N 1
ATOM 731 C CA . LYS A 1 94 ? 10.204 6.050 -1.194 1.00 96.06 94 LYS A CA 1
ATOM 732 C C . LYS A 1 94 ? 9.039 5.270 -1.802 1.00 96.06 94 LYS A C 1
ATOM 734 O O . LYS A 1 94 ? 7.877 5.506 -1.458 1.00 96.06 94 LYS A O 1
ATOM 739 N N . PHE A 1 95 ? 9.334 4.349 -2.722 1.00 96.44 95 PHE A N 1
ATOM 740 C CA . PHE A 1 95 ? 8.334 3.446 -3.288 1.00 96.44 95 PHE A CA 1
ATOM 741 C C . PHE A 1 95 ? 7.722 2.560 -2.198 1.00 96.44 95 PHE A C 1
ATOM 743 O O . PHE A 1 95 ? 6.499 2.489 -2.066 1.00 96.44 95 PHE A O 1
ATOM 750 N N . MET A 1 96 ? 8.574 1.925 -1.391 1.00 97.12 96 MET A N 1
ATOM 751 C CA . MET A 1 96 ? 8.158 1.010 -0.331 1.00 97.12 96 MET A CA 1
ATOM 752 C C . MET A 1 96 ? 7.487 1.732 0.835 1.00 97.12 96 MET A C 1
ATOM 754 O O . MET A 1 96 ? 6.544 1.194 1.407 1.00 97.12 96 MET A O 1
ATOM 758 N N . GLU A 1 97 ? 7.907 2.954 1.160 1.00 95.25 97 GLU A N 1
ATOM 759 C CA . GLU A 1 97 ? 7.223 3.817 2.127 1.00 95.25 97 GLU A CA 1
ATOM 760 C C . GLU A 1 97 ? 5.792 4.127 1.667 1.00 95.25 97 GLU A C 1
ATOM 762 O O . GLU A 1 97 ? 4.834 3.958 2.425 1.00 95.25 97 GLU A O 1
ATOM 767 N N . SER A 1 98 ? 5.624 4.491 0.393 1.00 95.06 98 SER A N 1
ATOM 768 C CA . SER A 1 98 ? 4.304 4.756 -0.187 1.00 95.06 98 SER A CA 1
ATOM 769 C C . SER A 1 98 ? 3.422 3.505 -0.187 1.00 95.06 98 SER A C 1
ATOM 771 O O . SER A 1 98 ? 2.258 3.579 0.207 1.00 95.06 98 SER A O 1
ATOM 773 N N . ALA A 1 99 ? 3.977 2.352 -0.578 1.00 96.06 99 ALA A N 1
ATOM 774 C CA . ALA A 1 99 ? 3.274 1.071 -0.554 1.00 96.06 99 ALA A CA 1
ATOM 775 C C . ALA A 1 99 ? 2.862 0.677 0.872 1.00 96.06 99 ALA A C 1
ATOM 777 O O . ALA A 1 99 ? 1.714 0.299 1.095 1.00 96.06 99 ALA A O 1
ATOM 778 N N . ARG A 1 100 ? 3.768 0.828 1.848 1.00 95.94 100 ARG A N 1
ATOM 779 C CA . ARG A 1 100 ? 3.491 0.597 3.270 1.00 95.94 100 ARG A CA 1
ATOM 780 C C . ARG A 1 100 ? 2.337 1.462 3.749 1.00 95.94 100 ARG A C 1
ATOM 782 O O . ARG A 1 100 ? 1.396 0.922 4.312 1.00 95.94 100 ARG A O 1
ATOM 789 N N . ARG A 1 101 ? 2.383 2.770 3.491 1.00 94.56 101 ARG A N 1
ATOM 790 C CA . ARG A 1 101 ? 1.340 3.702 3.931 1.00 94.56 101 ARG A CA 1
ATOM 791 C C . ARG A 1 101 ? -0.034 3.330 3.379 1.00 94.56 101 ARG A C 1
ATOM 793 O O . ARG A 1 101 ? -0.996 3.347 4.134 1.00 94.56 101 ARG A O 1
ATOM 800 N N . ILE A 1 102 ? -0.121 2.990 2.091 1.00 94.31 102 ILE A N 1
ATOM 801 C CA . ILE A 1 102 ? -1.386 2.589 1.454 1.00 94.31 102 ILE A CA 1
ATOM 802 C C . ILE A 1 102 ? -1.913 1.301 2.090 1.00 94.31 102 ILE A C 1
ATOM 804 O O . ILE A 1 102 ? -3.034 1.276 2.585 1.00 94.31 102 ILE A O 1
ATOM 808 N N . VAL A 1 103 ? -1.080 0.257 2.140 1.00 96.31 103 VAL A N 1
ATOM 809 C CA . VAL A 1 103 ? -1.481 -1.047 2.683 1.00 96.31 103 VAL A CA 1
ATOM 810 C C . VAL A 1 103 ? -1.871 -0.937 4.156 1.00 96.31 103 VAL A C 1
ATOM 812 O O . VAL A 1 103 ? -2.871 -1.519 4.564 1.00 96.31 103 VAL A O 1
ATOM 815 N N . ASP A 1 104 ? -1.104 -0.200 4.958 1.00 95.50 104 ASP A N 1
ATOM 816 C CA . ASP A 1 104 ? -1.387 -0.043 6.382 1.00 95.50 104 ASP A CA 1
ATOM 817 C C . ASP A 1 104 ? -2.670 0.765 6.604 1.00 95.50 104 ASP A C 1
ATOM 819 O O . ASP A 1 104 ? -3.488 0.367 7.429 1.00 95.50 104 ASP A O 1
ATOM 823 N N . ASN A 1 105 ? -2.901 1.837 5.839 1.00 94.31 105 ASN A N 1
ATOM 824 C CA . ASN A 1 105 ? -4.145 2.608 5.899 1.00 94.31 105 ASN A CA 1
ATOM 825 C C . ASN A 1 105 ? -5.374 1.735 5.582 1.00 94.31 105 ASN A C 1
ATOM 827 O O . ASN A 1 105 ? -6.299 1.676 6.395 1.00 94.31 105 ASN A O 1
ATOM 831 N N . ASP A 1 106 ? -5.339 0.991 4.471 1.00 93.94 106 ASP A N 1
ATOM 832 C CA . ASP A 1 106 ? -6.435 0.109 4.050 1.00 93.94 106 ASP A CA 1
ATOM 833 C C . ASP A 1 106 ? -6.716 -0.983 5.092 1.00 93.94 106 ASP A C 1
ATOM 835 O O . ASP A 1 106 ? -7.866 -1.304 5.407 1.00 93.94 106 ASP A O 1
ATOM 839 N N . VAL A 1 107 ? -5.657 -1.560 5.664 1.00 94.56 107 VAL A N 1
ATOM 840 C CA . VAL A 1 107 ? -5.791 -2.597 6.687 1.00 94.56 107 VAL A CA 1
ATOM 841 C C . VAL A 1 107 ? -6.346 -2.025 7.990 1.00 94.56 107 VAL A C 1
ATOM 843 O O . VAL A 1 107 ? -7.197 -2.664 8.608 1.00 94.56 107 VAL A O 1
ATOM 846 N N . TRP A 1 108 ? -5.929 -0.829 8.408 1.00 93.44 108 TRP A N 1
ATOM 847 C CA . TRP A 1 108 ? -6.512 -0.176 9.579 1.00 93.44 108 TRP A CA 1
ATOM 848 C C . TRP A 1 108 ? -7.986 0.153 9.385 1.00 93.44 108 TRP A C 1
ATOM 850 O O . TRP A 1 108 ? -8.776 -0.128 10.287 1.00 93.44 108 TRP A O 1
ATOM 860 N N . ALA A 1 109 ? -8.373 0.670 8.216 1.00 90.88 109 ALA A N 1
ATOM 861 C CA . ALA A 1 109 ? -9.776 0.893 7.880 1.00 90.88 109 ALA A CA 1
ATOM 862 C C . ALA A 1 109 ? -10.583 -0.410 8.014 1.00 90.88 109 ALA A C 1
ATOM 864 O O . ALA A 1 109 ? -11.584 -0.454 8.732 1.00 90.88 109 ALA A O 1
ATOM 865 N N . HIS A 1 110 ? -10.075 -1.508 7.446 1.00 91.12 110 HIS A N 1
ATOM 866 C CA . HIS A 1 110 ? -10.707 -2.819 7.569 1.00 91.12 110 HIS A CA 1
ATOM 867 C C . HIS A 1 110 ? -10.805 -3.310 9.023 1.00 91.12 110 HIS A C 1
ATOM 869 O O . HIS A 1 110 ? -11.832 -3.858 9.423 1.00 91.12 110 HIS A O 1
ATOM 875 N N . ILE A 1 111 ? -9.760 -3.116 9.837 1.00 88.88 111 ILE A N 1
ATOM 876 C CA . ILE A 1 111 ? -9.760 -3.519 11.250 1.00 88.88 111 ILE A CA 1
ATOM 877 C C . ILE A 1 111 ? -10.840 -2.765 12.025 1.00 88.88 111 ILE A C 1
ATOM 879 O O . ILE A 1 111 ? -11.575 -3.401 12.781 1.00 88.88 111 ILE A O 1
ATOM 883 N N . ILE A 1 112 ? -10.970 -1.447 11.842 1.00 85.69 112 ILE A N 1
ATOM 884 C CA . ILE A 1 112 ? -11.997 -0.637 12.521 1.00 85.69 112 ILE A CA 1
ATOM 885 C C . ILE A 1 112 ? -13.397 -1.155 12.191 1.00 85.69 112 ILE A C 1
ATOM 887 O O . ILE A 1 112 ? -14.205 -1.359 13.100 1.00 85.69 112 ILE A O 1
ATOM 891 N N . GLU A 1 113 ? -13.668 -1.388 10.907 1.00 85.44 113 GLU A N 1
ATOM 892 C CA . GLU A 1 113 ? -14.960 -1.882 10.430 1.00 85.44 113 GLU A CA 1
ATOM 893 C C . GLU A 1 113 ? -15.259 -3.281 10.982 1.00 85.44 113 GLU A C 1
ATOM 895 O O . GLU A 1 113 ? -16.341 -3.529 11.517 1.00 85.44 113 GLU A O 1
ATOM 900 N N . LEU A 1 114 ? -14.279 -4.190 10.921 1.00 85.06 114 LEU A N 1
ATOM 901 C CA . LEU A 1 114 ? -14.419 -5.576 11.372 1.00 85.06 114 LEU A CA 1
ATOM 902 C C . LEU A 1 114 ? -14.661 -5.681 12.883 1.00 85.06 114 LEU A C 1
ATOM 904 O O . LEU A 1 114 ? -15.398 -6.554 13.348 1.00 85.06 114 LEU A O 1
ATOM 908 N N . THR A 1 115 ? -14.008 -4.821 13.661 1.00 80.06 115 THR A N 1
ATOM 909 C CA . THR A 1 115 ? -14.075 -4.827 15.129 1.00 80.06 115 THR A CA 1
ATOM 910 C C . THR A 1 115 ? -15.227 -3.986 15.676 1.00 80.06 115 THR A C 1
ATOM 912 O O . THR A 1 115 ? -15.588 -4.138 16.842 1.00 80.06 115 THR A O 1
ATOM 915 N N . GLY A 1 116 ? -15.819 -3.110 14.858 1.00 79.25 116 GLY A N 1
ATOM 916 C CA . GLY A 1 116 ? -16.832 -2.155 15.297 1.00 79.25 116 GLY A CA 1
ATOM 917 C C . GLY A 1 116 ? -16.290 -1.086 16.252 1.00 79.25 116 GLY A C 1
ATOM 918 O O . GLY A 1 116 ? -17.082 -0.454 16.954 1.00 79.25 116 GLY A O 1
ATOM 919 N N . LEU A 1 117 ? -14.967 -0.870 16.291 1.00 77.00 117 LEU A N 1
ATOM 920 C CA . LEU A 1 117 ? -14.316 0.127 17.157 1.00 77.00 117 LEU A CA 1
ATOM 921 C C . LEU A 1 117 ? -14.854 1.536 16.944 1.00 77.00 117 LEU A C 1
ATOM 923 O O . LEU A 1 117 ? -14.921 2.320 17.886 1.00 77.00 117 LEU A O 1
ATOM 927 N N . GLU A 1 118 ? -15.300 1.846 15.728 1.00 81.44 118 GLU A N 1
ATOM 928 C CA . GLU A 1 118 ? -15.941 3.122 15.419 1.00 81.44 118 GLU A CA 1
ATOM 929 C C . GLU A 1 118 ? -17.166 3.424 16.300 1.00 81.44 118 GLU A C 1
ATOM 931 O O . GLU A 1 118 ? -17.557 4.582 16.423 1.00 81.44 118 GLU A O 1
ATOM 936 N N . ARG A 1 119 ? -17.788 2.413 16.921 1.00 81.56 119 ARG A N 1
ATOM 937 C CA . ARG A 1 119 ? -18.928 2.593 17.832 1.00 81.56 119 ARG A CA 1
ATOM 938 C C . ARG A 1 119 ? -18.507 3.025 19.231 1.00 81.56 119 ARG A C 1
ATOM 940 O O . ARG A 1 119 ? -19.332 3.553 19.966 1.00 81.56 119 ARG A O 1
ATOM 947 N N . LEU A 1 120 ? -17.248 2.792 19.593 1.00 76.94 120 LEU A N 1
ATOM 948 C CA . LEU A 1 120 ? -16.666 3.237 20.858 1.00 76.94 120 LEU A CA 1
ATOM 949 C C . LEU A 1 120 ? -16.107 4.661 20.759 1.00 76.94 120 LEU A C 1
ATOM 951 O O . LEU A 1 120 ? -15.781 5.251 21.781 1.00 76.94 120 LEU A O 1
ATOM 955 N N . MET A 1 121 ? -16.004 5.207 19.543 1.00 85.56 121 MET A N 1
ATOM 956 C CA . MET A 1 121 ? -15.460 6.532 19.257 1.00 85.56 121 MET A CA 1
ATOM 957 C C . MET A 1 121 ? -16.568 7.585 19.128 1.00 85.56 121 MET A C 1
ATOM 959 O O . MET A 1 121 ? -17.537 7.396 18.389 1.00 85.56 121 MET A O 1
ATOM 963 N N . ASP A 1 122 ? -16.390 8.736 19.778 1.00 87.50 122 ASP A N 1
ATOM 964 C CA . ASP A 1 122 ? -17.141 9.952 19.459 1.00 87.50 122 ASP A CA 1
ATOM 965 C C . ASP A 1 122 ? -16.587 10.632 18.194 1.00 87.50 122 ASP A C 1
ATOM 967 O O . ASP A 1 122 ? -15.620 10.166 17.584 1.00 87.50 122 ASP A O 1
ATOM 971 N N . LYS A 1 123 ? -17.209 11.737 17.766 1.00 87.69 123 LYS A N 1
ATOM 972 C CA . LYS A 1 123 ? -16.803 12.437 16.542 1.00 87.69 123 LYS A CA 1
ATOM 973 C C . LYS A 1 123 ? -15.340 12.886 16.603 1.00 87.69 123 LYS A C 1
ATOM 975 O O . LYS A 1 123 ? -14.593 12.651 15.658 1.00 87.69 123 LYS A O 1
ATOM 980 N N . THR A 1 124 ? -14.931 13.478 17.721 1.00 86.94 124 THR A N 1
ATOM 981 C CA . THR A 1 124 ? -13.559 13.952 17.919 1.00 86.94 124 THR A CA 1
ATOM 982 C C . THR A 1 124 ? -12.540 12.809 17.828 1.00 86.94 124 THR A C 1
ATOM 984 O O . THR A 1 124 ? -11.510 12.963 17.173 1.00 86.94 124 THR A O 1
ATOM 987 N N . ALA A 1 125 ? -12.820 11.646 18.425 1.00 86.62 125 ALA A N 1
ATOM 988 C CA . ALA A 1 125 ? -11.952 10.471 18.335 1.00 86.62 125 ALA A CA 1
ATOM 989 C C . ALA A 1 125 ? -11.872 9.918 16.902 1.00 86.62 125 ALA A C 1
ATOM 991 O O . ALA A 1 125 ? -10.782 9.576 16.446 1.00 86.62 125 ALA A O 1
ATOM 992 N N . LYS A 1 126 ? -12.994 9.888 16.166 1.00 88.44 126 LYS A N 1
ATOM 993 C CA . LYS A 1 126 ? -13.010 9.477 14.750 1.00 88.44 126 LYS A CA 1
ATOM 994 C C . LYS A 1 126 ? -12.160 10.397 13.882 1.00 88.44 126 LYS A C 1
ATOM 996 O O . LYS A 1 126 ? -11.345 9.908 13.106 1.00 88.44 126 LYS A O 1
ATOM 1001 N N . ASP A 1 127 ? -12.313 11.710 14.042 1.00 90.31 127 ASP A N 1
ATOM 1002 C CA . ASP A 1 127 ? -11.569 12.701 13.260 1.00 90.31 127 ASP A CA 1
ATOM 1003 C C . ASP A 1 127 ? -10.058 12.626 13.559 1.00 90.31 127 ASP A C 1
ATOM 1005 O O . ASP A 1 127 ? -9.233 12.692 12.645 1.00 90.31 127 ASP A O 1
ATOM 1009 N N . GLN A 1 128 ? -9.678 12.424 14.827 1.00 88.19 128 GLN A N 1
ATOM 1010 C CA . GLN A 1 128 ? -8.279 12.228 15.229 1.00 88.19 128 GLN A CA 1
ATOM 1011 C C . GLN A 1 128 ? -7.683 10.950 14.636 1.00 88.19 128 GLN A C 1
ATOM 1013 O O . GLN A 1 128 ? -6.577 10.988 14.095 1.00 88.19 128 GLN A O 1
ATOM 1018 N N . PHE A 1 129 ? -8.417 9.838 14.699 1.00 87.12 129 PHE A N 1
ATOM 1019 C CA . PHE A 1 129 ? -7.953 8.564 14.160 1.00 87.12 129 PHE A CA 1
ATOM 1020 C C . PHE A 1 129 ? -7.836 8.606 12.631 1.00 87.12 129 PHE A C 1
ATOM 1022 O O . PHE A 1 129 ? -6.815 8.203 12.077 1.00 87.12 129 PHE A O 1
ATOM 1029 N N . ALA A 1 130 ? -8.828 9.175 11.940 1.00 88.06 130 ALA A N 1
ATOM 1030 C CA . ALA A 1 130 ? -8.788 9.362 10.490 1.00 88.06 130 ALA A CA 1
ATOM 1031 C C . ALA A 1 130 ? -7.587 10.216 10.061 1.00 88.06 130 ALA A C 1
ATOM 1033 O O . ALA A 1 130 ? -6.881 9.867 9.114 1.00 88.06 130 ALA A O 1
ATOM 1034 N N . LYS A 1 131 ? -7.304 11.297 10.798 1.00 89.81 131 LYS A N 1
ATOM 1035 C CA . LYS A 1 131 ? -6.127 12.133 10.552 1.00 89.81 131 LYS A CA 1
ATOM 1036 C C . LYS A 1 131 ? -4.819 11.366 10.766 1.00 89.81 131 LYS A C 1
ATOM 1038 O O . LYS A 1 131 ? -3.921 11.464 9.937 1.00 89.81 131 LYS A O 1
ATOM 1043 N N . GLN A 1 132 ? -4.720 10.572 11.833 1.00 88.75 132 GLN A N 1
ATOM 1044 C CA . GLN A 1 132 ? -3.546 9.733 12.081 1.00 88.75 132 GLN A CA 1
ATOM 1045 C C . GLN A 1 132 ? -3.298 8.757 10.923 1.00 88.75 132 GLN A C 1
ATOM 1047 O O . GLN A 1 132 ? -2.165 8.638 10.461 1.00 88.75 132 GLN A O 1
ATOM 1052 N N . LEU A 1 133 ? -4.351 8.105 10.418 1.00 88.75 133 LEU A N 1
ATOM 1053 C CA . LEU A 1 133 ? -4.242 7.201 9.273 1.00 88.75 133 LEU A CA 1
ATOM 1054 C C . LEU A 1 133 ? -3.832 7.916 7.980 1.00 88.75 133 LEU A C 1
ATOM 1056 O O . LEU A 1 133 ? -3.135 7.325 7.154 1.00 88.75 133 LEU A O 1
ATOM 1060 N N . GLN A 1 134 ? -4.272 9.160 7.783 1.00 86.44 134 GLN A N 1
ATOM 1061 C CA . GLN A 1 134 ? -3.920 9.961 6.612 1.00 86.44 134 GLN A CA 1
ATOM 1062 C C . GLN A 1 134 ? -2.452 10.410 6.640 1.00 86.44 134 GLN A C 1
ATOM 1064 O O . GLN A 1 134 ? -1.767 10.329 5.619 1.00 86.44 134 GLN A O 1
ATOM 1069 N N . ASP A 1 135 ? -1.985 10.891 7.792 1.00 87.25 135 ASP A N 1
ATOM 1070 C CA . ASP A 1 135 ? -0.661 11.496 7.928 1.00 87.25 135 ASP A CA 1
ATOM 1071 C C . ASP A 1 135 ? 0.434 10.423 8.010 1.00 87.25 135 ASP A C 1
ATOM 1073 O O . ASP A 1 135 ? 1.367 10.411 7.203 1.00 87.25 135 ASP A O 1
ATOM 1077 N N . ASN A 1 136 ? 0.317 9.511 8.978 1.00 86.31 136 ASN A N 1
ATOM 1078 C CA . ASN A 1 136 ? 1.284 8.444 9.211 1.00 86.31 136 ASN A CA 1
ATOM 1079 C C . ASN A 1 136 ? 0.606 7.273 9.947 1.00 86.31 136 ASN A C 1
ATOM 1081 O O . ASN A 1 136 ? 0.598 7.251 11.186 1.00 86.31 136 ASN A O 1
ATOM 1085 N N . PRO A 1 137 ? 0.001 6.319 9.214 1.00 88.94 137 PRO A N 1
ATOM 1086 C CA . PRO A 1 137 ? -0.658 5.185 9.835 1.00 88.94 137 PRO A CA 1
ATOM 1087 C C . PRO A 1 137 ? 0.377 4.362 10.615 1.00 88.94 137 PRO A C 1
ATOM 1089 O O . PRO A 1 137 ? 1.485 4.137 10.118 1.00 88.94 137 PRO A O 1
ATOM 1092 N N . PRO A 1 138 ? 0.042 3.894 11.830 1.00 90.00 138 PRO A N 1
ATOM 1093 C CA . PRO A 1 138 ? 0.933 3.010 12.561 1.00 90.00 138 PRO A CA 1
ATOM 1094 C C . PRO A 1 138 ? 1.165 1.727 11.760 1.00 90.00 138 PRO A C 1
ATOM 1096 O O . PRO A 1 138 ? 0.285 1.265 11.033 1.00 90.00 138 PRO A O 1
ATOM 1099 N N . GLU A 1 139 ? 2.341 1.124 11.903 1.00 93.31 139 GLU A N 1
ATOM 1100 C CA . GLU A 1 139 ? 2.618 -0.145 11.235 1.00 93.31 139 GLU A CA 1
ATOM 1101 C C . GLU A 1 139 ? 1.602 -1.210 11.670 1.00 93.31 139 GLU A C 1
ATOM 1103 O O . GLU A 1 139 ? 1.356 -1.406 12.860 1.00 93.31 139 GLU A O 1
ATOM 1108 N N . VAL A 1 140 ? 1.039 -1.935 10.707 1.00 93.06 140 VAL A N 1
ATOM 1109 C CA . VAL A 1 140 ? 0.151 -3.062 10.994 1.00 93.06 140 VAL A CA 1
ATOM 1110 C C . VAL A 1 140 ? 0.984 -4.256 11.465 1.00 93.06 140 VAL A C 1
ATOM 1112 O O . VAL A 1 140 ? 1.629 -4.954 10.673 1.00 93.06 140 VAL A O 1
ATOM 1115 N N . SER A 1 141 ? 0.931 -4.508 12.769 1.00 93.12 141 SER A N 1
ATOM 1116 C CA . SER A 1 141 ? 1.493 -5.675 13.450 1.00 93.12 141 SER A CA 1
ATOM 1117 C C . SER A 1 141 ? 0.531 -6.148 14.542 1.00 93.12 141 SER A C 1
ATOM 1119 O O . SER A 1 141 ? -0.337 -5.392 14.975 1.00 93.12 141 SER A O 1
ATOM 1121 N N . GLU A 1 142 ? 0.667 -7.396 15.000 1.00 89.50 142 GLU A N 1
ATOM 1122 C CA . GLU A 1 142 ? -0.194 -7.915 16.076 1.00 89.50 142 GLU A CA 1
ATOM 1123 C C . GLU A 1 142 ? -0.068 -7.062 17.349 1.00 89.50 142 GLU A C 1
ATOM 1125 O O . GLU A 1 142 ? -1.078 -6.702 17.946 1.00 89.50 142 GLU A O 1
ATOM 1130 N N . GLU A 1 143 ? 1.159 -6.653 17.685 1.00 91.06 143 GLU A N 1
ATOM 1131 C CA . GLU A 1 143 ? 1.472 -5.782 18.821 1.00 91.06 143 GLU A CA 1
ATOM 1132 C C . GLU A 1 143 ? 0.823 -4.398 18.693 1.00 91.06 143 GLU A C 1
ATOM 1134 O O . GLU A 1 143 ? 0.155 -3.945 19.619 1.00 91.06 143 GLU A O 1
ATOM 1139 N N . ASN A 1 144 ? 0.956 -3.735 17.540 1.00 91.06 144 ASN A N 1
ATOM 1140 C CA . ASN A 1 144 ? 0.400 -2.393 17.343 1.00 91.06 144 ASN A CA 1
ATOM 1141 C C . ASN A 1 144 ? -1.133 -2.406 17.309 1.00 91.06 144 ASN A C 1
ATOM 1143 O O . ASN A 1 144 ? -1.778 -1.477 17.804 1.00 91.06 144 ASN A O 1
ATOM 1147 N N . ILE A 1 145 ? -1.722 -3.466 16.747 1.00 89.31 145 ILE A N 1
ATOM 1148 C CA . ILE A 1 145 ? -3.170 -3.693 16.763 1.00 89.31 145 ILE A CA 1
ATOM 1149 C C . ILE A 1 145 ? -3.645 -3.894 18.197 1.00 89.31 145 ILE A C 1
ATOM 1151 O O . ILE A 1 145 ? -4.579 -3.220 18.626 1.00 89.31 145 ILE A O 1
ATOM 1155 N N . GLU A 1 146 ? -2.988 -4.765 18.962 1.00 87.19 146 GLU A N 1
ATOM 1156 C CA . GLU A 1 146 ? -3.321 -4.986 20.366 1.00 87.19 146 GLU A CA 1
ATOM 1157 C C . GLU A 1 146 ? -3.182 -3.702 21.194 1.00 87.19 146 GLU A C 1
ATOM 1159 O O . GLU A 1 146 ? -4.093 -3.359 21.949 1.00 87.19 146 GLU A O 1
ATOM 1164 N N . ALA A 1 147 ? -2.086 -2.961 21.025 1.00 88.62 147 ALA A N 1
ATOM 1165 C CA . ALA A 1 147 ? -1.841 -1.706 21.728 1.00 88.62 147 ALA A CA 1
ATOM 1166 C C . ALA A 1 147 ? -2.936 -0.669 21.435 1.00 88.62 147 ALA A C 1
ATOM 1168 O O . ALA A 1 147 ? -3.479 -0.062 22.359 1.00 88.62 147 ALA A O 1
ATOM 1169 N N . THR A 1 148 ? -3.323 -0.527 20.165 1.00 87.00 148 THR A N 1
ATOM 1170 C CA . THR A 1 148 ? -4.373 0.408 19.738 1.00 87.00 148 THR A CA 1
ATOM 1171 C C . THR A 1 148 ? -5.738 0.003 20.300 1.00 87.00 148 THR A C 1
ATOM 1173 O O . THR A 1 148 ? -6.464 0.840 20.835 1.00 87.00 148 THR A O 1
ATOM 1176 N N . LEU A 1 149 ? -6.078 -1.289 20.250 1.00 82.75 149 LEU A N 1
ATOM 1177 C CA . LEU A 1 149 ? -7.314 -1.820 20.834 1.00 82.75 149 LEU A CA 1
ATOM 1178 C C . LEU A 1 149 ? -7.381 -1.588 22.348 1.00 82.75 149 LEU A C 1
ATOM 1180 O O . LEU A 1 149 ? -8.419 -1.173 22.866 1.00 82.75 149 LEU A O 1
ATOM 1184 N N . ARG A 1 150 ? -6.277 -1.833 23.063 1.00 84.88 150 ARG A N 1
ATOM 1185 C CA . ARG A 1 150 ? -6.184 -1.610 24.512 1.00 84.88 150 A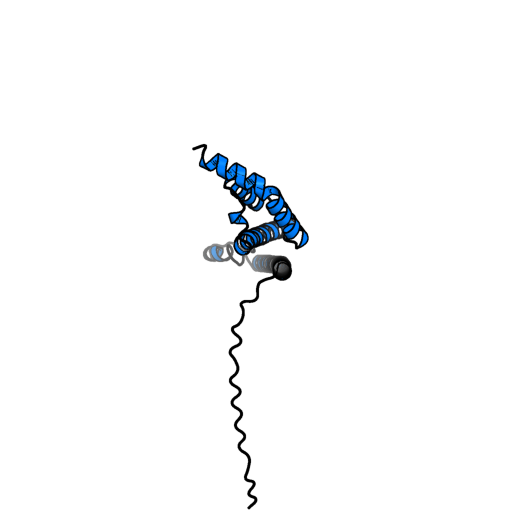RG A CA 1
ATOM 1186 C C . ARG A 1 150 ? -6.340 -0.138 24.869 1.00 84.88 150 ARG A C 1
ATOM 1188 O O . ARG A 1 150 ? -7.070 0.165 25.809 1.00 84.88 150 ARG A O 1
ATOM 1195 N N . GLN A 1 151 ? -5.692 0.757 24.123 1.00 84.88 151 GLN A N 1
ATOM 1196 C CA . GLN A 1 151 ? -5.796 2.196 24.347 1.00 84.88 151 GLN A CA 1
ATOM 1197 C C . GLN A 1 151 ? -7.237 2.686 24.154 1.00 84.88 151 GLN A C 1
ATOM 1199 O O . GLN A 1 151 ? -7.785 3.339 25.036 1.00 84.88 151 GLN A O 1
ATOM 1204 N N . LEU A 1 152 ? -7.891 2.290 23.059 1.00 80.88 152 LEU A N 1
ATOM 1205 C CA . LEU A 1 152 ? -9.286 2.663 22.802 1.00 80.88 152 LEU A CA 1
ATOM 1206 C C . LEU A 1 152 ? -10.248 2.130 23.870 1.00 80.88 152 LEU A C 1
ATOM 1208 O O . LEU A 1 152 ? -11.183 2.828 24.254 1.00 80.88 152 LEU A O 1
ATOM 1212 N N . GLY A 1 153 ? -10.009 0.917 24.376 1.00 80.44 153 GLY A N 1
ATOM 1213 C CA . GLY A 1 153 ? -10.777 0.366 25.492 1.00 80.44 153 GLY A CA 1
ATOM 1214 C C . GLY A 1 153 ? -10.567 1.133 26.802 1.00 80.44 153 GLY A C 1
ATOM 1215 O O . GLY A 1 153 ? -11.528 1.374 27.527 1.00 80.44 153 GLY A O 1
ATOM 1216 N N . ALA A 1 154 ? -9.333 1.552 27.102 1.00 82.75 154 ALA A N 1
ATOM 1217 C CA . ALA A 1 154 ? -9.025 2.344 28.295 1.00 82.75 154 ALA A CA 1
ATOM 1218 C C . ALA A 1 154 ? -9.656 3.748 28.245 1.00 82.75 154 ALA A C 1
ATOM 1220 O O . ALA A 1 154 ? -10.127 4.252 29.265 1.00 82.75 154 ALA A O 1
ATOM 1221 N N . ASP A 1 155 ? -9.717 4.347 27.056 1.00 84.00 155 ASP A N 1
ATOM 1222 C CA . ASP A 1 155 ? -10.269 5.686 26.843 1.00 84.00 155 ASP A CA 1
ATOM 1223 C C . ASP A 1 155 ? -11.807 5.697 26.709 1.00 84.00 155 ASP A C 1
ATOM 1225 O O . ASP A 1 155 ? -12.417 6.770 26.690 1.00 84.00 155 ASP A O 1
ATOM 1229 N N . GLN A 1 156 ? -12.463 4.528 26.659 1.00 80.75 156 GLN A N 1
ATOM 1230 C CA . GLN A 1 156 ? -13.894 4.385 26.353 1.00 80.75 156 GLN A CA 1
ATOM 1231 C C . GLN A 1 156 ? -14.802 5.236 27.261 1.00 80.75 156 GLN A C 1
ATOM 1233 O O . GLN A 1 156 ? -15.714 5.907 26.773 1.00 80.75 156 GLN A O 1
ATOM 1238 N N . ASP A 1 157 ? -14.542 5.261 28.572 1.00 79.44 157 ASP A N 1
ATOM 1239 C CA . ASP A 1 157 ? -15.335 6.040 29.535 1.00 79.44 157 ASP A CA 1
ATOM 1240 C C . ASP A 1 157 ? -15.213 7.556 29.314 1.00 79.44 157 ASP A C 1
ATOM 1242 O O . ASP A 1 157 ? -16.174 8.307 29.516 1.00 79.44 157 ASP A O 1
ATOM 1246 N N . MET A 1 158 ? -14.029 8.025 28.913 1.00 85.75 158 MET A N 1
ATOM 1247 C CA . MET A 1 158 ? -13.770 9.434 28.612 1.00 85.75 158 MET A CA 1
ATOM 1248 C C . MET A 1 158 ? -14.446 9.827 27.297 1.00 85.75 158 MET A C 1
ATOM 1250 O O . MET A 1 158 ? -15.166 10.828 27.256 1.00 85.75 158 MET A O 1
ATOM 1254 N N . ILE A 1 159 ? -14.277 9.000 26.261 1.00 83.25 159 ILE A N 1
ATOM 1255 C CA . ILE A 1 159 ? -14.880 9.192 24.940 1.00 83.25 159 ILE A CA 1
ATOM 1256 C C . ILE A 1 159 ? -16.410 9.248 25.052 1.00 83.25 159 ILE A C 1
ATOM 1258 O O . ILE A 1 159 ? -17.047 10.139 24.493 1.00 83.25 159 ILE A O 1
ATOM 1262 N N . PHE A 1 160 ? -17.014 8.362 25.847 1.00 76.50 160 PHE A N 1
ATOM 1263 C CA . PHE A 1 160 ? -18.458 8.367 26.075 1.00 76.50 160 PHE A CA 1
ATOM 1264 C C . PHE A 1 160 ? -18.945 9.669 26.735 1.00 76.50 160 PHE A C 1
ATOM 1266 O O . PHE A 1 160 ? -19.909 10.284 26.271 1.00 76.50 160 PHE A O 1
ATOM 1273 N N . LYS A 1 161 ? -18.262 10.134 27.793 1.00 81.00 161 LYS A N 1
ATOM 1274 C CA . LYS A 1 161 ? -18.612 11.386 28.492 1.00 81.00 161 LYS A CA 1
ATOM 1275 C C . LYS A 1 161 ? -18.469 12.613 27.588 1.00 81.00 161 LYS A C 1
ATOM 1277 O O . LYS A 1 161 ? -19.331 13.492 27.629 1.00 81.00 161 LYS A O 1
ATOM 1282 N N . ARG A 1 162 ? -17.415 12.672 26.765 1.00 86.31 162 ARG A N 1
ATOM 1283 C CA . ARG A 1 162 ? -17.209 13.754 25.789 1.00 86.31 162 ARG A CA 1
ATOM 1284 C C . ARG A 1 162 ? -18.284 13.737 24.703 1.00 86.31 162 ARG A C 1
ATOM 1286 O O . ARG A 1 162 ? -18.851 14.788 24.423 1.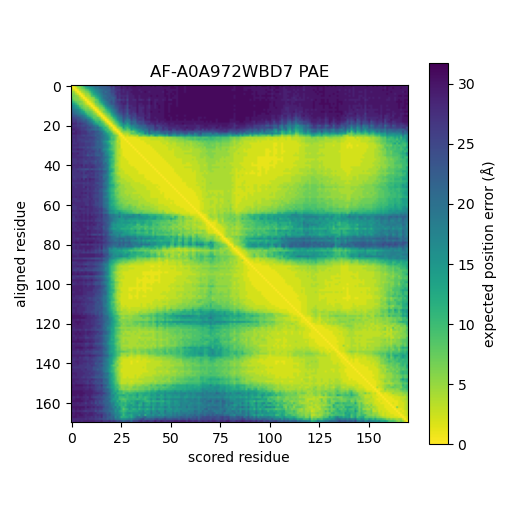00 86.31 162 ARG A O 1
ATOM 1293 N N . GLY A 1 163 ? -18.640 12.564 24.179 1.00 77.50 163 GLY A N 1
ATOM 1294 C CA . GLY A 1 163 ? -19.726 12.418 23.208 1.00 77.50 163 GLY A CA 1
ATOM 1295 C C . GLY A 1 163 ? -21.078 12.910 23.735 1.00 77.50 163 GLY A C 1
ATOM 1296 O O . GLY A 1 163 ? -21.789 13.627 23.032 1.00 77.50 163 GLY A O 1
ATOM 1297 N N . ILE A 1 164 ? -21.415 12.605 24.996 1.00 76.56 164 ILE A N 1
ATOM 1298 C CA . ILE A 1 164 ? -22.602 13.174 25.656 1.00 76.56 164 ILE A CA 1
ATOM 1299 C C . ILE A 1 164 ? -22.502 14.702 25.701 1.00 76.56 164 ILE A C 1
ATOM 1301 O O . ILE A 1 164 ? -23.432 15.384 25.275 1.00 76.56 164 ILE A O 1
ATOM 1305 N N . ALA A 1 165 ? -21.381 15.249 26.182 1.00 81.75 165 ALA A N 1
ATOM 1306 C CA . ALA A 1 165 ? -21.198 16.694 26.271 1.00 81.75 165 ALA A CA 1
ATOM 1307 C C . ALA A 1 165 ? -21.343 17.385 24.902 1.00 81.75 165 ALA A C 1
ATOM 1309 O O . ALA A 1 165 ? -22.031 18.398 24.813 1.00 81.75 165 ALA A O 1
ATOM 1310 N N . GLU A 1 166 ? -20.774 16.826 23.830 1.00 82.31 166 GLU A N 1
ATOM 1311 C CA . GLU A 1 166 ? -20.898 17.351 22.462 1.00 82.31 166 GLU A CA 1
ATOM 1312 C C . GLU A 1 166 ? -22.346 17.341 21.948 1.00 82.31 166 GLU A C 1
ATOM 1314 O O . GLU A 1 166 ? -22.782 18.325 21.348 1.00 82.31 166 GLU A O 1
ATOM 1319 N N . CYS A 1 167 ? -23.112 16.275 22.213 1.00 76.44 167 CYS A N 1
ATOM 1320 C CA . CYS A 1 167 ? -24.527 16.185 21.831 1.00 76.44 167 CYS A CA 1
ATOM 1321 C C . CYS A 1 167 ? -25.396 17.263 22.495 1.00 76.44 167 CYS A C 1
ATOM 1323 O O . CYS A 1 167 ? -26.377 17.697 21.898 1.00 76.44 167 CYS A O 1
ATOM 1325 N N . PHE A 1 168 ? -25.035 17.696 23.706 1.00 75.88 168 PHE A N 1
ATOM 1326 C CA . PHE A 1 168 ? -25.775 18.704 24.475 1.00 75.88 168 PHE A CA 1
ATOM 1327 C C . PHE A 1 168 ? -25.158 20.113 24.427 1.00 75.88 168 PHE A C 1
ATOM 1329 O O . PHE A 1 168 ? -25.717 21.035 25.012 1.00 75.88 168 PHE A O 1
ATOM 1336 N N . SER A 1 169 ? -24.025 20.299 23.743 1.00 78.12 169 SER A N 1
ATOM 1337 C CA . SER A 1 169 ? -23.356 21.605 23.582 1.00 78.12 169 SER A CA 1
ATOM 1338 C C . SER A 1 169 ? -23.730 22.325 22.278 1.00 78.12 169 SER A C 1
ATOM 1340 O O . SER A 1 169 ? -23.096 23.321 21.928 1.00 78.12 169 SER A O 1
ATOM 1342 N N . ARG A 1 170 ? -24.720 21.810 21.541 1.00 56.09 170 ARG A N 1
ATOM 1343 C CA . ARG A 1 170 ? -25.255 22.399 20.307 1.00 56.09 170 ARG A CA 1
ATOM 1344 C C . ARG A 1 170 ? -26.645 22.975 20.511 1.00 56.09 170 ARG A C 1
ATOM 1346 O O . ARG A 1 170 ? -27.444 22.323 21.214 1.00 56.09 170 ARG A O 1
#

Radius of gyration: 29.33 Å; Cα contacts (8 Å, |Δi|>4): 75; chains: 1; bounding box: 49×91×72 Å

Nearest PDB structures (foldseek):
  8cqn-assembly1_B  TM=2.652E-01  e=7.643E+00  Borreliella burgdorferi B31
  8qb9-assembly1_A  TM=1.951E-01  e=9.033E+00  Sacc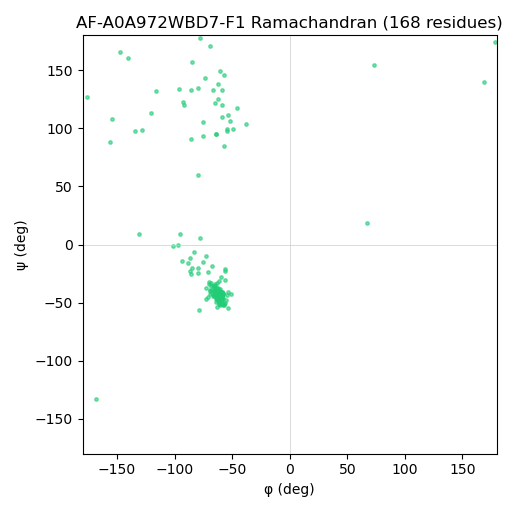haromyces cerevisiae

Secondary structure (DSSP, 8-state):
--------------------------HHHHHHHHHHHHHHHHHHHHHHHHHHHHHHHHHHHHHHHS-SS-TTTGGGTTSIIIIIS---PPPHHHHHHHHHHHHHHHHHHHHHHHHTGGGT--HHHHHHHHHHHHH-PPP--HHHHHHHHHHHHHHHHHHHHHHHHHHH--

pLDDT: mean 80.77, std 17.34, range [35.88, 98.44]

Sequence (170 aa):
MTQHQTEFKPEDEKQGETTQLVPRTTVTQICARRRNALALYEKAYTAIDLSNIALRDAAKEAQAAGPVVSRFNHHTRGDDVGWLGGNKLPELEKFMESARRIVDNDVWAHIIELTGLERLMDKTAKDQFAKQLQDNPPEVSEENIEATLRQLGADQDMIFKRGIAECFSR

Solvent-accessible surface area (backbone atoms only — not comparable to full-atom values): 10209 Å² total; per-residue (Å²): 141,83,89,80,89,84,85,90,81,89,76,90,72,77,76,71,79,70,74,76,70,75,75,78,82,45,67,69,55,52,40,51,50,51,53,51,51,53,56,48,51,54,52,48,49,53,53,52,51,53,49,32,52,53,36,50,52,52,51,50,54,53,47,72,75,39,77,80,74,44,97,89,46,59,86,58,64,64,62,44,76,49,88,58,59,41,76,91,72,70,59,69,66,62,48,49,51,51,52,47,49,52,53,28,30,55,49,50,55,50,48,36,65,75,69,47,51,65,76,59,41,29,70,69,55,48,54,52,50,54,49,40,40,68,77,63,40,66,72,74,39,70,66,51,51,50,53,51,53,50,49,55,61,71,42,33,70,58,33,49,54,49,40,53,49,57,71,69,73,110

Foldseek 3Di:
DDDDDDDDDDDPPPPPPPPPPPPPQDLVNLLVVLVVQLVVLLVVVVVLVVLQVVLVVVVVVVVVVDPPDDPVCPVCVVVCVPSSVGDPDDPPVVSSQVSQLVSLLVSVVVLCVSVVLVVLAAPVRVVVQNVCSVPPRPGRDPVVSVVVVVVSVVCSVVRVVVNVVVVVVD